Protein AF-A0A537RRA8-F1 (afdb_monomer)

Nearest PDB structures (foldseek):
  5jg9-assembly1_A  TM=5.498E-01  e=1.548E+00  synthetic construct
  5akm-assembly2_K  TM=3.124E-01  e=1.548E+00  Desulfurococcus mucosus
  5o6g-assembly1_A  TM=3.101E-01  e=1.653E+00  Desulfurococcus mucosus
  5o6i-assembly1_A  TM=3.119E-01  e=2.457E+00  Desulfurococcus mucosus
  2vs7-assembly2_D  TM=2.174E-01  e=1.887E+00  Desulfurococcus mucosus

Radius of gyration: 20.66 Å; Cα contacts (8 Å, |Δi|>4): 77; chains: 1; bounding box: 70×23×33 Å

pLDDT: mean 76.3, std 15.65, range [45.06, 93.88]

Solvent-accessible surface area (backbone atoms only — not comparable to full-atom values): 4370 Å² total; per-residue (Å²): 118,85,41,77,46,75,52,76,45,68,44,72,84,42,63,91,72,62,56,51,56,52,53,52,50,52,39,40,74,76,53,35,43,79,73,50,71,46,99,79,38,34,37,34,29,38,28,79,41,70,69,66,92,66,69,81,77,70,74,84,81,73,84,85,83,78,88,132

Sequence (68 aa):
MTQWEYSKIDLSRINPRSDDIELLNDAGQDGWELLTIAPNNIAYLKRSVQVAATQRAAPPKRGAARPG

Secondary structure (DSSP, 8-state):
-EEEEEEEEEGGGS-TTTHHHHHHHHHHHTTPEEEEEETTTEEEEEEEEE------------------

Foldseek 3Di:
DWDKDKDKDQCVVPDNDDVVVVVVVVCVVVQWDFDDQDPRRMTMTMHTPPPPPDDDPDPPPDDDDDDD

Mean predicted aligned error: 12.4 Å

Structure (mmCIF, N/CA/C/O backbone):
data_AF-A0A537RRA8-F1
#
_entry.id   AF-A0A537RRA8-F1
#
loop_
_atom_site.group_PDB
_atom_site.id
_atom_site.type_symbol
_atom_site.label_atom_id
_atom_site.label_alt_id
_atom_site.label_comp_id
_atom_site.label_asym_id
_atom_site.label_entity_id
_atom_site.label_seq_id
_atom_site.pdbx_PDB_ins_code
_atom_site.Cartn_x
_atom_site.Cartn_y
_atom_site.Cartn_z
_atom_site.occupancy
_atom_site.B_iso_or_equiv
_atom_site.auth_seq_id
_atom_site.auth_comp_id
_atom_site.auth_asym_id
_atom_site.auth_atom_id
_atom_site.pdbx_PDB_model_num
ATOM 1 N N . MET A 1 1 ? -15.784 2.515 17.143 1.00 60.88 1 MET A N 1
ATOM 2 C CA . MET A 1 1 ? -14.324 2.755 17.165 1.00 60.88 1 MET A CA 1
ATOM 3 C C . MET A 1 1 ? -13.814 2.540 15.754 1.00 60.88 1 MET A C 1
ATOM 5 O O . MET A 1 1 ? -14.217 1.556 15.146 1.00 60.88 1 MET A O 1
ATOM 9 N N . THR A 1 2 ? -13.021 3.461 15.209 1.00 73.62 2 THR A N 1
ATOM 10 C CA . THR A 1 2 ? -12.424 3.292 13.875 1.00 73.62 2 THR A CA 1
ATOM 11 C C . THR A 1 2 ? -11.297 2.277 13.983 1.00 73.62 2 THR A C 1
ATOM 13 O O . THR A 1 2 ? -10.316 2.531 14.681 1.00 73.62 2 THR A O 1
ATOM 16 N N . GLN A 1 3 ? -11.456 1.121 13.345 1.00 83.06 3 GLN A N 1
ATOM 17 C CA . GLN A 1 3 ? -10.406 0.117 13.254 1.00 83.06 3 GLN A CA 1
ATOM 18 C C . GLN A 1 3 ? -9.671 0.315 11.930 1.00 83.06 3 GLN A C 1
ATOM 20 O O . GLN A 1 3 ? -10.285 0.641 10.918 1.00 83.06 3 GLN A O 1
ATOM 25 N N . TRP A 1 4 ? -8.353 0.160 11.941 1.00 87.56 4 TRP A N 1
ATOM 26 C CA . TRP A 1 4 ? -7.538 0.235 10.733 1.00 87.56 4 TRP A CA 1
ATOM 27 C C . TRP A 1 4 ? -7.086 -1.167 10.356 1.00 87.56 4 TRP A C 1
ATOM 29 O O . TRP A 1 4 ? -6.574 -1.899 11.204 1.00 87.56 4 TRP A O 1
ATOM 39 N N . GLU A 1 5 ? -7.288 -1.528 9.096 1.00 90.81 5 GLU A N 1
ATOM 40 C CA . GLU A 1 5 ? -6.735 -2.738 8.504 1.00 90.81 5 GLU A CA 1
ATOM 41 C C . GLU A 1 5 ? -5.500 -2.368 7.689 1.00 90.81 5 GLU A C 1
ATOM 43 O O . GLU A 1 5 ? -5.465 -1.312 7.056 1.00 90.81 5 GLU A O 1
ATOM 48 N N . TYR A 1 6 ? -4.481 -3.221 7.736 1.00 92.31 6 TYR A N 1
ATOM 49 C CA . TYR A 1 6 ? -3.220 -3.024 7.033 1.00 92.31 6 TYR A CA 1
ATOM 50 C C . TYR A 1 6 ? -2.979 -4.206 6.107 1.00 92.31 6 TYR A C 1
ATOM 52 O O . TYR A 1 6 ? -3.111 -5.357 6.522 1.00 92.31 6 TYR A O 1
ATOM 60 N N . SER A 1 7 ? -2.589 -3.916 4.872 1.00 90.62 7 SER A N 1
ATOM 61 C CA . SER A 1 7 ? -2.239 -4.919 3.874 1.00 90.62 7 SER A CA 1
ATOM 62 C C . SER A 1 7 ? -0.900 -4.582 3.233 1.00 90.62 7 SER A C 1
ATOM 64 O O . SER A 1 7 ? -0.419 -3.447 3.299 1.00 90.62 7 SER A O 1
ATOM 66 N N . LYS A 1 8 ? -0.271 -5.596 2.643 1.00 90.88 8 LYS A N 1
ATOM 67 C CA . LYS A 1 8 ? 0.975 -5.453 1.899 1.00 90.88 8 LYS A CA 1
ATOM 68 C C . LYS A 1 8 ? 0.885 -6.206 0.583 1.00 90.88 8 LYS A C 1
ATOM 70 O O . LYS A 1 8 ? 0.418 -7.343 0.551 1.00 90.88 8 LYS A O 1
ATOM 75 N N . ILE A 1 9 ? 1.374 -5.577 -0.472 1.00 88.75 9 ILE A N 1
ATOM 76 C CA . ILE A 1 9 ? 1.396 -6.115 -1.826 1.00 88.75 9 ILE A CA 1
ATOM 77 C C . ILE A 1 9 ? 2.854 -6.209 -2.253 1.00 88.75 9 ILE A C 1
ATOM 79 O O . ILE A 1 9 ? 3.596 -5.232 -2.174 1.00 88.75 9 ILE A O 1
ATOM 83 N N . ASP A 1 10 ? 3.266 -7.402 -2.670 1.00 87.50 10 ASP A N 1
ATOM 84 C CA . ASP A 1 10 ? 4.603 -7.652 -3.196 1.00 87.50 10 ASP A CA 1
ATOM 85 C C . ASP A 1 10 ? 4.622 -7.381 -4.704 1.00 87.50 10 ASP A C 1
ATOM 87 O O . ASP A 1 10 ? 4.224 -8.226 -5.502 1.00 87.50 10 ASP A O 1
ATOM 91 N N . LEU A 1 11 ? 5.090 -6.193 -5.083 1.00 82.81 11 LEU A N 1
ATOM 92 C CA . LEU A 1 11 ? 5.232 -5.766 -6.476 1.00 82.81 11 LEU A CA 1
ATOM 93 C C . LEU A 1 11 ? 6.430 -6.448 -7.157 1.00 82.81 11 LEU A C 1
ATOM 95 O O . LEU A 1 11 ? 6.615 -6.337 -8.359 1.00 82.81 11 LEU A O 1
ATOM 99 N N . SER A 1 12 ? 7.297 -7.154 -6.417 1.00 80.12 12 SER A N 1
ATOM 100 C CA . SER A 1 12 ? 8.458 -7.845 -7.006 1.00 80.12 12 SER A CA 1
ATO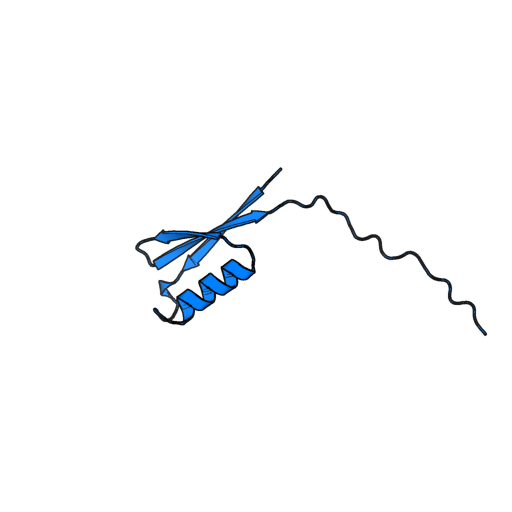M 101 C C . SER A 1 12 ? 8.077 -9.075 -7.841 1.00 80.12 12 SER A C 1
ATOM 103 O O . SER A 1 12 ? 8.830 -9.490 -8.721 1.00 80.12 12 SER A O 1
ATOM 105 N N . ARG A 1 13 ? 6.903 -9.657 -7.571 1.00 71.62 13 ARG A N 1
ATOM 106 C CA . ARG A 1 13 ? 6.343 -10.814 -8.291 1.00 71.62 13 ARG A CA 1
ATOM 107 C C . ARG A 1 13 ? 5.481 -10.429 -9.488 1.00 71.62 13 ARG A C 1
ATOM 109 O O . ARG A 1 13 ? 5.017 -11.312 -10.206 1.00 71.62 13 ARG A O 1
ATOM 116 N N . ILE A 1 14 ? 5.248 -9.138 -9.663 1.00 70.25 14 ILE A N 1
ATOM 117 C CA . ILE A 1 14 ? 4.329 -8.570 -10.633 1.00 70.25 14 ILE A CA 1
ATOM 118 C C . ILE A 1 14 ? 5.175 -7.915 -11.732 1.00 70.25 14 ILE A C 1
ATOM 120 O O . ILE A 1 14 ? 6.299 -7.470 -11.494 1.00 70.25 14 ILE A O 1
ATOM 124 N N . ASN A 1 15 ? 4.707 -7.970 -12.979 1.00 66.69 15 ASN A N 1
ATOM 125 C CA . ASN A 1 15 ? 5.491 -7.486 -14.107 1.00 66.69 15 ASN A CA 1
ATOM 126 C C . ASN A 1 15 ? 5.654 -5.945 -13.982 1.00 66.69 15 ASN A C 1
ATOM 128 O O . ASN A 1 15 ? 4.654 -5.231 -13.905 1.00 66.69 15 ASN A O 1
ATOM 132 N N . PRO A 1 16 ? 6.887 -5.405 -13.971 1.00 63.50 16 PRO A N 1
ATOM 133 C CA . PRO A 1 16 ? 7.257 -4.231 -13.160 1.00 63.50 16 PRO A CA 1
ATOM 134 C C . PRO A 1 16 ? 6.800 -2.837 -13.647 1.00 63.50 16 PRO A C 1
ATOM 136 O O . PRO A 1 16 ? 7.457 -1.844 -13.329 1.00 63.50 16 PRO A O 1
ATOM 139 N N . ARG A 1 17 ? 5.751 -2.705 -14.475 1.00 60.75 17 ARG A N 1
ATOM 140 C CA . ARG A 1 17 ? 5.340 -1.375 -14.989 1.00 60.75 17 ARG A CA 1
ATOM 141 C C . ARG A 1 17 ? 3.861 -1.151 -15.278 1.00 60.75 17 ARG A C 1
ATOM 143 O O . ARG A 1 17 ? 3.423 -0.013 -15.131 1.00 60.75 17 ARG A O 1
ATOM 150 N N . SER A 1 18 ? 3.121 -2.160 -15.723 1.00 65.31 18 SER A N 1
ATOM 151 C CA . SER A 1 18 ? 1.693 -1.994 -16.037 1.00 65.31 18 SER A CA 1
ATOM 152 C C . SER A 1 18 ? 0.829 -2.554 -14.922 1.00 65.31 18 SER A C 1
ATOM 154 O O . SER A 1 18 ? -0.001 -1.836 -14.372 1.00 65.31 18 SER A O 1
ATOM 156 N N . ASP A 1 19 ? 1.121 -3.783 -14.514 1.00 78.56 19 ASP A N 1
ATOM 157 C CA . ASP A 1 19 ? 0.322 -4.500 -13.533 1.00 78.56 19 ASP A CA 1
ATOM 158 C C . ASP A 1 19 ? 0.396 -3.860 -12.134 1.00 78.56 19 ASP A C 1
ATOM 160 O O . ASP A 1 19 ? -0.608 -3.811 -11.434 1.00 78.56 19 ASP A O 1
ATOM 164 N N . ASP A 1 20 ? 1.538 -3.282 -11.740 1.00 82.44 20 ASP A N 1
ATOM 165 C CA . ASP A 1 20 ? 1.697 -2.649 -10.419 1.00 82.44 20 ASP A CA 1
ATOM 166 C C . ASP A 1 20 ? 0.743 -1.462 -10.218 1.00 82.44 20 ASP A C 1
ATOM 168 O O . ASP A 1 20 ? 0.141 -1.303 -9.156 1.00 82.44 20 ASP A O 1
ATOM 172 N N . ILE A 1 21 ? 0.600 -0.614 -11.243 1.00 83.88 21 ILE A N 1
ATOM 173 C CA . ILE A 1 21 ? -0.254 0.578 -11.183 1.00 83.88 21 ILE A CA 1
ATOM 174 C C . ILE A 1 21 ? -1.723 0.165 -11.187 1.00 83.88 21 ILE A C 1
ATOM 176 O O . ILE A 1 21 ? -2.512 0.719 -10.424 1.00 83.88 21 ILE A O 1
ATOM 180 N N . GLU A 1 22 ? -2.095 -0.809 -12.019 1.00 86.94 22 GLU A N 1
ATOM 181 C CA . GLU A 1 22 ? -3.461 -1.336 -12.052 1.00 86.94 22 GLU A CA 1
ATOM 182 C C . GLU A 1 22 ? -3.851 -1.952 -10.709 1.00 86.94 22 GLU A C 1
ATOM 184 O O . GLU A 1 22 ? -4.929 -1.664 -10.198 1.00 86.94 22 GLU A O 1
ATOM 189 N N . LEU A 1 23 ? -2.944 -2.698 -10.081 1.00 85.31 23 LEU A N 1
ATOM 190 C CA . LEU A 1 23 ? 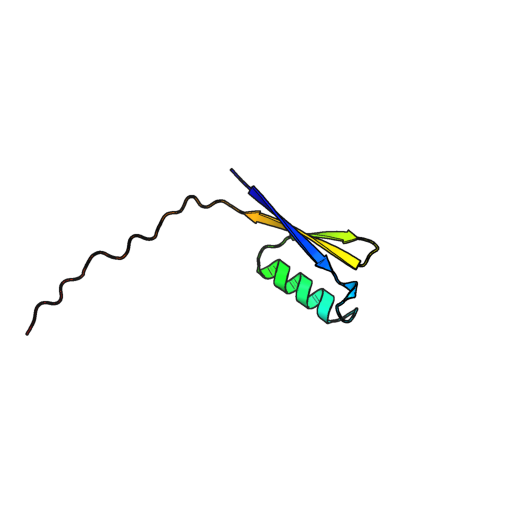-3.193 -3.358 -8.805 1.00 85.31 23 LEU A CA 1
ATOM 191 C C . LEU A 1 23 ? -3.307 -2.365 -7.637 1.00 85.31 23 LEU A C 1
ATOM 193 O O . LEU A 1 23 ? -4.124 -2.543 -6.734 1.00 85.31 23 LEU A O 1
ATOM 197 N N . LEU A 1 24 ? -2.522 -1.284 -7.662 1.00 88.12 24 LEU A N 1
ATOM 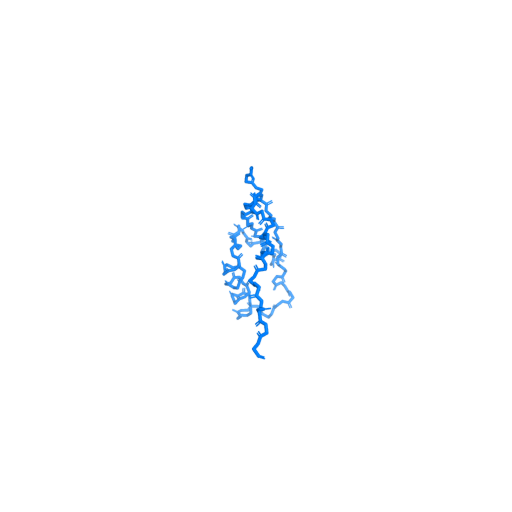198 C CA . LEU A 1 24 ? -2.657 -0.186 -6.701 1.00 88.12 24 LEU A CA 1
ATOM 199 C C . LEU A 1 24 ? -3.944 0.619 -6.921 1.00 88.12 24 LEU A C 1
ATOM 201 O O . LEU A 1 24 ? -4.569 1.043 -5.948 1.00 88.12 24 LEU A O 1
ATOM 205 N N . ASN A 1 25 ? -4.351 0.819 -8.177 1.00 89.44 25 ASN A N 1
ATOM 206 C CA . ASN A 1 25 ? -5.610 1.482 -8.509 1.00 89.44 25 ASN A CA 1
ATOM 207 C C . ASN A 1 25 ? -6.821 0.656 -8.067 1.00 89.44 25 ASN A C 1
ATOM 209 O O . ASN A 1 25 ? -7.741 1.224 -7.482 1.00 89.44 25 ASN A O 1
ATOM 213 N N . ASP A 1 26 ? -6.810 -0.656 -8.309 1.00 89.00 26 ASP A N 1
ATOM 214 C CA . ASP A 1 26 ? -7.843 -1.599 -7.865 1.00 89.00 26 ASP A CA 1
ATOM 215 C C . ASP A 1 26 ? -7.976 -1.578 -6.337 1.00 89.00 26 ASP A C 1
ATOM 217 O O . ASP A 1 26 ? -9.047 -1.289 -5.804 1.00 89.00 26 ASP A O 1
ATOM 221 N N . ALA A 1 27 ? -6.849 -1.679 -5.622 1.00 88.56 27 ALA A N 1
ATOM 222 C CA . ALA A 1 27 ? -6.838 -1.539 -4.169 1.00 88.56 27 ALA A CA 1
ATOM 223 C C . ALA A 1 27 ? -7.414 -0.179 -3.714 1.00 88.56 27 ALA A C 1
ATOM 225 O O . ALA A 1 27 ? -8.177 -0.113 -2.748 1.00 88.56 27 ALA A O 1
ATOM 226 N N . GLY A 1 28 ? -7.104 0.903 -4.433 1.00 87.88 28 GLY A N 1
ATOM 227 C CA . GLY A 1 28 ? -7.699 2.222 -4.214 1.00 87.88 28 GLY A CA 1
ATOM 228 C C . GLY A 1 28 ? -9.225 2.242 -4.361 1.00 87.88 28 GLY A C 1
ATOM 229 O O . GLY A 1 28 ? -9.903 2.863 -3.540 1.00 87.88 28 GLY A O 1
ATOM 230 N N . GLN A 1 29 ? -9.776 1.539 -5.356 1.00 89.38 29 GLN A N 1
ATOM 231 C CA . GLN A 1 29 ? -11.228 1.385 -5.542 1.00 89.38 29 GLN A CA 1
ATOM 232 C C . GLN A 1 29 ? -11.878 0.598 -4.393 1.00 89.38 29 GLN A C 1
ATOM 234 O O . GLN A 1 29 ? -12.984 0.936 -3.971 1.00 89.38 29 GLN A O 1
ATOM 239 N N . ASP A 1 30 ? -11.172 -0.378 -3.819 1.00 86.38 30 ASP A N 1
ATOM 240 C CA . ASP A 1 30 ? -11.589 -1.127 -2.623 1.00 86.38 30 ASP A CA 1
ATOM 241 C C . ASP A 1 30 ? -11.471 -0.332 -1.303 1.00 86.38 30 ASP A C 1
ATOM 243 O O . ASP A 1 30 ? -11.777 -0.838 -0.214 1.00 86.38 30 ASP A O 1
ATOM 247 N N . GLY A 1 31 ? -11.033 0.929 -1.371 1.00 88.62 31 GLY A N 1
ATOM 248 C CA . GLY A 1 31 ? -10.870 1.805 -0.212 1.00 88.62 31 GLY A CA 1
ATOM 249 C C . GLY A 1 31 ? -9.560 1.591 0.547 1.00 88.62 31 GLY A C 1
ATOM 250 O O . GLY A 1 31 ? -9.456 1.985 1.716 1.00 88.62 31 GLY A O 1
ATOM 251 N N . TRP A 1 32 ? -8.565 0.969 -0.090 1.00 91.88 32 TRP A N 1
ATOM 252 C CA . TRP A 1 32 ? -7.199 0.929 0.415 1.00 91.88 32 TRP A CA 1
ATOM 253 C C . TRP A 1 32 ? -6.443 2.204 0.053 1.00 91.88 32 TRP A C 1
ATOM 255 O O . TRP A 1 32 ? -6.346 2.608 -1.099 1.00 91.88 32 TRP A O 1
ATOM 265 N N . GLU A 1 33 ? -5.839 2.818 1.058 1.00 91.44 33 GLU A N 1
ATOM 266 C CA . GLU A 1 33 ? -4.959 3.966 0.920 1.00 91.44 33 GLU A CA 1
ATOM 267 C C . GLU A 1 33 ? -3.503 3.492 0.931 1.00 91.44 33 GLU A C 1
ATOM 269 O O . GLU A 1 33 ? -3.04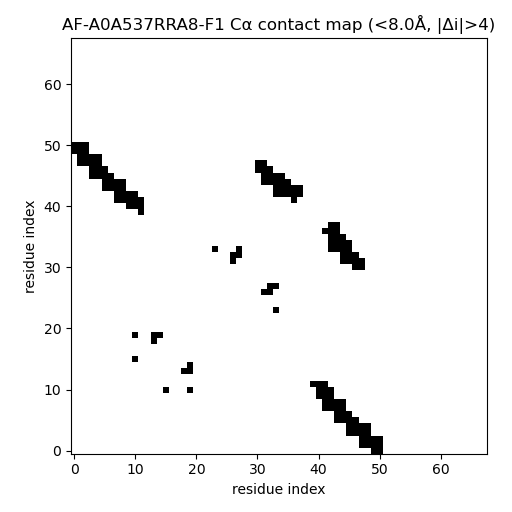2 2.879 1.901 1.00 91.44 33 GLU A O 1
ATOM 274 N N . LEU A 1 34 ? -2.770 3.787 -0.144 1.00 91.44 34 LEU A N 1
ATOM 275 C CA . LEU A 1 34 ? -1.338 3.523 -0.229 1.00 91.44 34 LEU A CA 1
ATOM 276 C C . LEU A 1 34 ? -0.583 4.406 0.773 1.00 91.44 34 LEU A C 1
ATOM 278 O O . LEU A 1 34 ? -0.642 5.631 0.712 1.00 91.44 34 LEU A O 1
ATOM 282 N N . LEU A 1 35 ? 0.158 3.773 1.681 1.00 91.00 35 LEU A N 1
ATOM 283 C CA . LEU A 1 35 ? 0.997 4.456 2.663 1.00 91.00 35 LEU A CA 1
ATOM 284 C C . LEU A 1 35 ? 2.388 4.749 2.116 1.00 91.00 35 LEU A C 1
ATOM 286 O O . LEU A 1 35 ? 2.886 5.865 2.227 1.00 91.00 35 LEU A O 1
ATOM 290 N N . THR A 1 36 ? 3.046 3.715 1.595 1.00 91.19 36 THR A N 1
ATOM 291 C CA . THR A 1 36 ? 4.410 3.807 1.077 1.00 91.19 36 THR A CA 1
ATOM 292 C C . THR A 1 36 ? 4.745 2.583 0.234 1.00 91.19 36 THR A C 1
ATOM 294 O O . THR A 1 36 ? 4.175 1.509 0.438 1.00 91.19 36 THR A O 1
ATOM 297 N N . ILE A 1 37 ? 5.698 2.740 -0.680 1.00 89.81 37 ILE A N 1
ATOM 298 C CA . ILE A 1 37 ? 6.330 1.638 -1.401 1.00 89.81 37 ILE A CA 1
ATOM 299 C C . ILE A 1 37 ? 7.754 1.526 -0.866 1.00 89.81 37 ILE A C 1
ATOM 301 O O . ILE A 1 37 ? 8.561 2.445 -1.004 1.00 89.81 37 ILE A O 1
ATOM 305 N N . ALA A 1 38 ? 8.051 0.416 -0.199 1.00 89.12 38 ALA A N 1
ATOM 306 C CA . ALA A 1 38 ? 9.366 0.167 0.365 1.00 89.12 38 ALA A CA 1
ATOM 307 C C . ALA A 1 38 ? 10.386 -0.232 -0.723 1.00 89.12 38 ALA A C 1
ATOM 309 O O . ALA A 1 38 ? 9.999 -0.738 -1.778 1.00 89.12 38 ALA A O 1
ATOM 310 N N . PRO A 1 39 ? 11.701 -0.075 -0.465 1.00 82.62 39 PRO A N 1
ATOM 311 C CA . PRO A 1 39 ? 12.759 -0.359 -1.446 1.00 82.62 39 PRO A CA 1
ATOM 312 C C . PRO A 1 39 ? 12.814 -1.813 -1.932 1.00 82.62 39 PRO A C 1
ATOM 314 O O . PRO A 1 39 ? 13.443 -2.107 -2.941 1.00 82.62 39 PRO A O 1
ATOM 317 N N . ASN A 1 40 ? 12.169 -2.730 -1.213 1.00 85.25 40 ASN A N 1
ATOM 318 C CA . ASN A 1 40 ? 12.008 -4.132 -1.587 1.00 85.25 40 ASN A CA 1
ATOM 319 C C . ASN A 1 40 ? 10.773 -4.382 -2.471 1.00 85.25 40 ASN A C 1
ATOM 321 O O . ASN A 1 40 ? 10.294 -5.510 -2.528 1.00 85.25 40 ASN A O 1
ATOM 325 N N . ASN A 1 41 ? 10.252 -3.344 -3.130 1.00 86.19 41 ASN A N 1
ATOM 326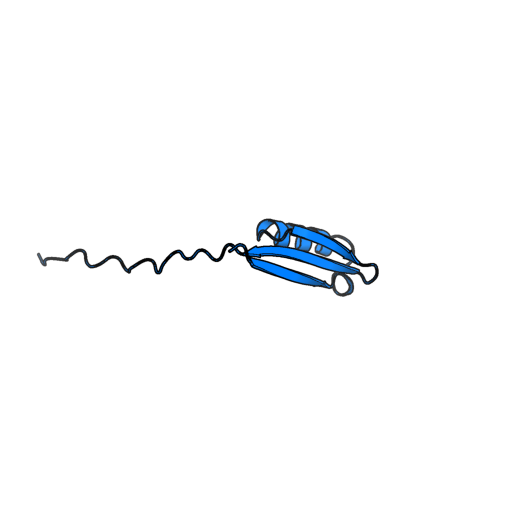 C CA . ASN A 1 41 ? 9.062 -3.402 -3.976 1.00 86.19 41 ASN A CA 1
ATOM 327 C C . ASN A 1 41 ? 7.804 -3.883 -3.226 1.00 86.19 41 ASN A C 1
ATOM 329 O O . ASN A 1 41 ? 6.927 -4.510 -3.808 1.00 86.19 41 ASN A O 1
ATOM 333 N N . ILE A 1 42 ? 7.697 -3.595 -1.924 1.00 89.19 42 ILE A N 1
ATOM 334 C CA . ILE A 1 42 ? 6.487 -3.884 -1.145 1.00 89.19 42 ILE A CA 1
ATOM 335 C C . ILE A 1 42 ? 5.680 -2.603 -0.969 1.00 89.19 42 ILE A C 1
ATOM 337 O O . ILE A 1 42 ? 6.136 -1.666 -0.311 1.00 89.19 42 ILE A O 1
ATOM 341 N N . ALA A 1 43 ? 4.464 -2.583 -1.505 1.00 91.50 43 ALA A N 1
ATOM 342 C CA . ALA A 1 43 ? 3.490 -1.538 -1.233 1.00 91.50 43 ALA A CA 1
ATOM 343 C C . ALA A 1 43 ? 2.743 -1.845 0.067 1.00 91.50 43 ALA A C 1
ATOM 345 O O . ALA A 1 43 ? 2.158 -2.917 0.220 1.00 91.50 43 ALA A O 1
ATOM 346 N N . TYR A 1 44 ? 2.756 -0.903 1.002 1.00 92.62 44 TYR A N 1
ATOM 347 C CA . TYR A 1 44 ? 1.985 -0.967 2.239 1.00 92.62 44 TYR A CA 1
ATOM 348 C C . TYR A 1 44 ? 0.727 -0.133 2.093 1.00 92.62 44 TYR A C 1
ATOM 350 O O . TYR A 1 44 ? 0.800 1.035 1.713 1.00 92.62 44 TYR A O 1
ATOM 358 N N . LEU A 1 45 ? -0.416 -0.707 2.445 1.00 93.88 45 LEU A N 1
ATOM 359 C CA . LEU A 1 45 ? -1.710 -0.053 2.348 1.00 93.88 45 LEU A CA 1
ATOM 360 C C . LEU A 1 45 ? -2.430 -0.113 3.689 1.00 93.88 45 LEU A C 1
ATOM 362 O O . LEU A 1 45 ? -2.245 -1.051 4.470 1.00 93.88 45 LEU A O 1
ATOM 366 N N . LYS A 1 46 ? -3.276 0.880 3.946 1.00 93.06 46 LYS A N 1
ATOM 367 C CA . LYS A 1 46 ? -4.208 0.871 5.074 1.00 93.06 46 LYS A CA 1
ATOM 368 C C . LYS A 1 46 ? -5.622 1.145 4.595 1.00 93.06 46 LYS A C 1
ATOM 370 O O . LYS A 1 46 ? -5.830 1.881 3.642 1.00 93.06 46 LYS A O 1
ATOM 375 N N . ARG A 1 47 ? -6.601 0.626 5.314 1.00 91.25 47 ARG A N 1
ATOM 376 C CA . ARG A 1 47 ? -8.018 0.885 5.077 1.00 91.25 47 ARG A CA 1
ATOM 377 C C . ARG A 1 47 ? -8.696 1.175 6.402 1.00 91.25 47 ARG A C 1
ATOM 379 O O . ARG A 1 47 ? -8.429 0.505 7.401 1.00 91.25 47 ARG A O 1
ATOM 386 N N . SER A 1 48 ? -9.594 2.158 6.417 1.00 88.75 48 SER A N 1
ATOM 387 C CA . SER A 1 48 ? -10.474 2.344 7.570 1.00 88.75 48 SER A CA 1
ATOM 388 C C . SER A 1 48 ? -11.584 1.298 7.518 1.00 88.75 48 SER A C 1
ATOM 390 O O . SER A 1 48 ? -12.434 1.289 6.631 1.00 88.75 48 SER A O 1
ATOM 392 N N . VAL A 1 49 ? -11.571 0.385 8.480 1.00 83.56 49 VAL A N 1
ATOM 393 C CA . VAL A 1 49 ? -12.693 -0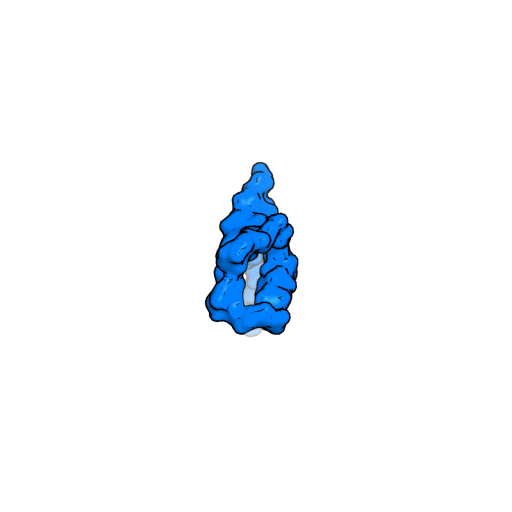.503 8.745 1.00 83.56 49 VAL A CA 1
ATOM 394 C C . VAL A 1 49 ? -13.546 0.223 9.765 1.00 83.56 49 VAL A C 1
ATOM 396 O O . VAL A 1 49 ? -13.338 0.158 10.982 1.00 83.56 49 VAL A O 1
ATOM 399 N N . GLN A 1 50 ? -14.523 0.972 9.259 1.00 73.06 50 GLN A N 1
ATOM 400 C CA . GLN A 1 50 ? -15.661 1.279 10.101 1.00 73.06 50 GLN A CA 1
ATOM 401 C C . GLN A 1 50 ? -16.294 -0.069 10.425 1.00 73.06 50 GLN A C 1
ATOM 403 O O . GLN A 1 50 ? -16.900 -0.699 9.560 1.00 73.06 50 GLN A O 1
ATOM 408 N N . VAL A 1 51 ? -16.111 -0.539 11.663 1.00 60.41 51 VAL A N 1
ATOM 409 C CA . VAL A 1 51 ? -16.951 -1.598 12.214 1.00 60.41 51 VAL A CA 1
ATOM 410 C C . VAL A 1 51 ? -18.336 -0.980 12.284 1.00 60.41 51 VAL A C 1
ATOM 412 O O . VAL A 1 51 ? -18.730 -0.390 13.292 1.00 60.41 51 VAL A O 1
ATOM 415 N N . ALA A 1 52 ? -19.044 -1.023 11.160 1.00 54.28 52 ALA A N 1
ATOM 416 C CA . ALA A 1 52 ? -20.452 -0.761 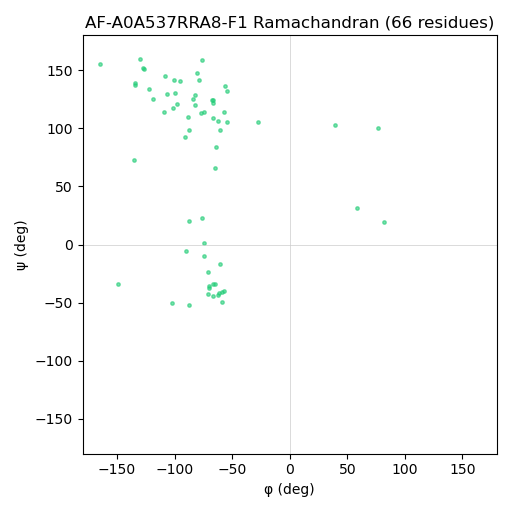11.119 1.00 54.28 52 ALA A CA 1
ATOM 417 C C . ALA A 1 52 ? -21.051 -1.830 12.027 1.00 54.28 52 ALA A C 1
ATOM 419 O O . ALA A 1 52 ? -21.246 -2.982 11.643 1.00 54.28 52 ALA A O 1
ATOM 420 N N . ALA A 1 53 ? -21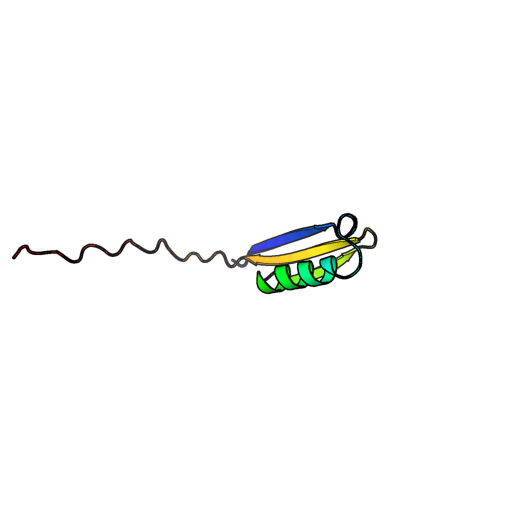.332 -1.451 13.271 1.00 52.88 53 ALA A N 1
ATOM 421 C CA . ALA A 1 53 ? -22.381 -2.081 14.046 1.00 52.88 53 ALA A CA 1
ATOM 422 C C . ALA A 1 53 ? -23.715 -1.764 13.338 1.00 52.88 53 ALA A C 1
ATOM 424 O O . ALA A 1 53 ? -24.560 -1.007 13.810 1.00 52.88 53 ALA A O 1
ATOM 425 N N . THR A 1 54 ? -23.871 -2.300 12.135 1.00 49.56 54 THR A N 1
ATOM 426 C CA . THR A 1 54 ? -25.055 -2.208 11.295 1.00 49.56 54 THR A CA 1
ATOM 427 C C . THR A 1 54 ? -25.255 -3.618 10.772 1.00 49.56 54 THR A C 1
ATOM 429 O O . THR A 1 54 ? -24.712 -4.037 9.762 1.00 49.56 54 THR A O 1
ATOM 432 N N . GLN A 1 55 ? -25.698 -4.470 11.691 1.00 53.81 55 GLN A N 1
ATOM 433 C CA . GLN A 1 55 ? -27.118 -4.764 11.853 1.00 53.81 55 GLN A CA 1
ATOM 434 C C . GLN A 1 55 ? -27.524 -5.699 10.731 1.00 53.81 55 GLN A C 1
ATOM 436 O O . GLN A 1 55 ? -27.757 -5.278 9.605 1.00 53.81 55 GLN A O 1
ATOM 441 N N . ARG A 1 56 ? -27.590 -6.987 11.096 1.00 49.03 56 ARG A N 1
ATOM 442 C CA . 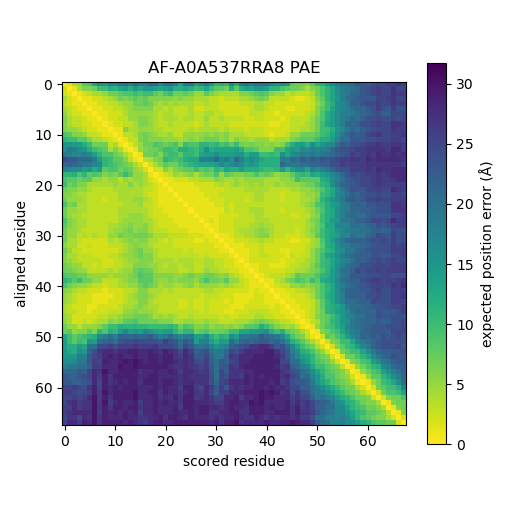ARG A 1 56 ? -28.405 -8.004 10.436 1.00 49.03 56 ARG A CA 1
ATOM 443 C C . ARG A 1 56 ? -29.601 -7.307 9.797 1.00 49.03 56 ARG A C 1
ATOM 445 O O . ARG A 1 56 ? -30.504 -6.889 10.522 1.00 49.03 56 ARG A O 1
ATOM 452 N N . ALA A 1 57 ? -29.581 -7.166 8.475 1.00 47.16 57 ALA A N 1
ATOM 453 C CA . ALA A 1 57 ? -30.792 -6.900 7.732 1.00 47.16 57 ALA A CA 1
ATOM 454 C C . ALA A 1 57 ? -31.745 -8.022 8.142 1.00 47.16 57 ALA A C 1
ATOM 456 O O . ALA A 1 57 ? -31.515 -9.195 7.842 1.00 47.16 57 ALA A O 1
ATOM 457 N N . ALA A 1 58 ? -32.728 -7.681 8.974 1.00 56.69 58 ALA A N 1
ATOM 458 C CA . ALA A 1 58 ? -33.776 -8.608 9.329 1.00 56.69 58 ALA A CA 1
ATOM 459 C C . ALA A 1 58 ? -34.384 -9.094 8.005 1.00 56.69 58 ALA A C 1
ATOM 461 O O . ALA A 1 58 ? -34.657 -8.258 7.138 1.00 56.69 58 ALA A O 1
ATOM 462 N N . PRO A 1 59 ? -34.578 -10.409 7.811 1.00 60.03 59 PRO A N 1
ATOM 463 C CA . PRO A 1 59 ? -35.288 -10.877 6.633 1.00 60.03 59 PRO A CA 1
ATOM 464 C C . PRO A 1 59 ? -36.659 -10.185 6.617 1.00 60.03 59 PRO A C 1
ATOM 466 O O . PRO A 1 59 ? -37.287 -10.089 7.682 1.00 60.03 59 PRO A O 1
ATOM 469 N N . PRO A 1 60 ? -37.139 -9.675 5.468 1.00 53.78 60 PRO A N 1
ATOM 470 C CA . PRO A 1 60 ? -38.476 -9.111 5.407 1.00 53.78 60 PRO A CA 1
ATOM 471 C C . PRO A 1 60 ? -39.470 -10.191 5.847 1.00 53.78 60 PRO A C 1
ATOM 473 O O . PRO A 1 60 ? -39.620 -11.239 5.215 1.00 53.78 60 PRO A O 1
ATOM 476 N N . LYS A 1 61 ? -40.124 -9.963 6.990 1.00 60.97 61 LYS A N 1
ATOM 477 C CA . LYS A 1 61 ? -41.204 -10.820 7.471 1.00 60.97 61 LYS A CA 1
ATOM 478 C C . LYS A 1 61 ? -42.382 -10.687 6.501 1.00 60.97 61 LYS A C 1
ATOM 480 O O . LYS A 1 61 ? -43.049 -9.664 6.493 1.00 60.97 61 LYS A O 1
ATOM 485 N N . ARG A 1 62 ? -42.611 -11.756 5.730 1.00 52.56 62 ARG A N 1
ATOM 486 C CA . ARG A 1 62 ? -43.890 -12.230 5.160 1.00 52.56 62 ARG A CA 1
ATOM 487 C C . ARG A 1 62 ? -44.865 -11.161 4.636 1.00 52.56 62 ARG A C 1
ATOM 489 O O . ARG A 1 62 ? -45.689 -10.644 5.384 1.00 52.56 62 ARG A O 1
ATOM 496 N N . GLY A 1 63 ? -44.911 -11.017 3.312 1.00 45.06 63 GLY A N 1
ATOM 497 C CA . GLY A 1 63 ? -46.160 -10.726 2.605 1.00 45.06 63 GLY A CA 1
ATOM 498 C C . GLY A 1 63 ? -46.933 -12.030 2.391 1.00 45.06 63 GLY A C 1
ATOM 499 O O . GLY A 1 63 ? -46.408 -12.977 1.812 1.00 45.06 63 GLY A O 1
ATOM 500 N N . ALA A 1 64 ? -48.149 -12.106 2.922 1.00 60.59 64 ALA A N 1
ATOM 501 C CA . ALA A 1 64 ? -49.049 -13.241 2.782 1.00 60.59 64 ALA A CA 1
ATOM 502 C C . ALA A 1 64 ? -49.525 -13.394 1.326 1.00 60.59 64 ALA A C 1
ATOM 504 O O . ALA A 1 64 ? -50.135 -12.476 0.782 1.00 60.59 64 ALA A O 1
ATOM 505 N N . ALA A 1 65 ? -49.312 -14.564 0.722 1.00 50.12 65 ALA A N 1
ATOM 506 C CA . ALA A 1 65 ? -50.036 -14.973 -0.477 1.00 50.12 65 ALA A CA 1
ATOM 507 C C . ALA A 1 65 ? -51.325 -15.692 -0.042 1.00 50.12 65 ALA A C 1
ATOM 509 O O . ALA A 1 65 ? -51.278 -16.783 0.529 1.00 50.12 65 ALA A O 1
ATOM 510 N N . ARG A 1 66 ? -52.473 -15.040 -0.257 1.00 47.78 66 ARG A N 1
ATOM 511 C CA . ARG A 1 66 ? -53.810 -15.659 -0.241 1.00 47.78 66 ARG A CA 1
ATOM 512 C C . ARG A 1 66 ? -54.024 -16.395 -1.576 1.00 47.78 66 ARG A C 1
ATOM 514 O O . ARG A 1 66 ? -53.599 -15.853 -2.595 1.00 47.78 66 ARG A O 1
ATOM 521 N N . PRO A 1 67 ? -54.672 -17.574 -1.594 1.00 58.50 67 PRO A N 1
ATOM 522 C CA . PRO A 1 67 ? -54.967 -18.293 -2.828 1.00 58.50 67 PRO A CA 1
ATOM 523 C C . PRO A 1 67 ? -56.211 -17.704 -3.510 1.00 58.50 67 PRO A C 1
ATOM 525 O O . PRO A 1 67 ? -57.121 -17.224 -2.826 1.00 58.50 67 PRO A O 1
ATOM 528 N N . GLY A 1 68 ? -56.221 -17.746 -4.841 1.00 57.12 68 GLY A N 1
ATOM 529 C CA . GLY A 1 68 ? -57.394 -17.554 -5.695 1.00 57.12 68 GLY A CA 1
ATOM 530 C C . GLY A 1 68 ? -57.713 -18.844 -6.432 1.00 57.12 68 GLY A C 1
ATOM 531 O O . GLY A 1 68 ? -56.775 -19.662 -6.581 1.00 57.12 68 GLY A O 1
#